Protein AF-A0A7X7F4Z8-F1 (afdb_monomer_lite)

Structure (mmCIF, N/CA/C/O backbone):
data_AF-A0A7X7F4Z8-F1
#
_entry.id   AF-A0A7X7F4Z8-F1
#
loop_
_atom_site.group_PDB
_atom_site.id
_atom_site.type_symbol
_atom_site.label_atom_id
_atom_site.label_alt_id
_atom_site.label_comp_id
_atom_site.label_asym_id
_atom_site.label_entity_id
_atom_site.label_seq_id
_atom_site.pdbx_PDB_ins_code
_atom_site.Cartn_x
_atom_site.Cartn_y
_atom_site.Cartn_z
_atom_site.occupancy
_atom_site.B_iso_or_equiv
_atom_site.auth_seq_id
_atom_site.auth_comp_id
_atom_site.auth_asym_id
_atom_site.auth_atom_id
_atom_site.pdbx_PDB_model_num
ATOM 1 N N . MET A 1 1 ? -21.772 8.557 7.934 1.00 48.53 1 MET A N 1
ATOM 2 C CA . MET A 1 1 ? -20.622 7.640 8.066 1.00 48.53 1 MET A CA 1
ATOM 3 C C . MET A 1 1 ? -19.559 8.144 7.103 1.00 48.53 1 MET A C 1
ATOM 5 O O . MET A 1 1 ? -19.766 8.048 5.899 1.00 48.53 1 MET A O 1
ATOM 9 N N . ASN A 1 2 ? -18.526 8.827 7.603 1.00 50.28 2 ASN A N 1
ATOM 10 C CA . ASN A 1 2 ? -17.465 9.377 6.758 1.00 50.28 2 ASN A CA 1
ATOM 11 C C . ASN A 1 2 ? -16.455 8.270 6.440 1.00 50.28 2 ASN A C 1
ATOM 13 O O . ASN A 1 2 ? -16.113 7.472 7.307 1.00 50.28 2 ASN A O 1
ATOM 17 N N . ARG A 1 3 ? -15.970 8.215 5.196 1.00 61.53 3 ARG A N 1
ATOM 18 C CA . ARG A 1 3 ? -15.052 7.163 4.716 1.00 61.53 3 ARG A CA 1
ATOM 19 C C . ARG A 1 3 ? -13.755 7.088 5.536 1.00 61.53 3 ARG A C 1
ATOM 21 O O . ARG A 1 3 ? -13.184 6.016 5.663 1.00 61.53 3 ARG A O 1
ATOM 28 N N . THR A 1 4 ? -13.342 8.207 6.130 1.00 57.09 4 THR A N 1
ATOM 29 C CA . THR A 1 4 ? -12.199 8.326 7.047 1.00 57.09 4 THR A CA 1
ATOM 30 C C . THR A 1 4 ? -12.413 7.649 8.398 1.00 57.09 4 THR A C 1
ATOM 32 O O . THR A 1 4 ? -11.449 7.138 8.956 1.00 57.09 4 THR A O 1
ATOM 35 N N . ASP A 1 5 ? -13.643 7.590 8.917 1.00 55.12 5 ASP A N 1
ATOM 36 C CA . ASP A 1 5 ? -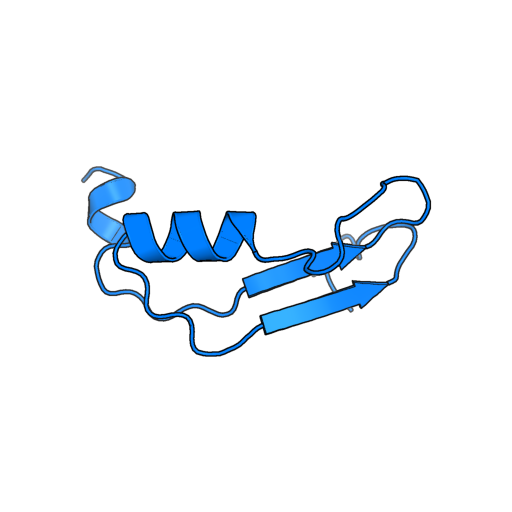13.921 6.897 10.183 1.00 55.12 5 ASP A CA 1
ATOM 37 C C . ASP A 1 5 ? -13.871 5.372 10.022 1.00 55.12 5 ASP A C 1
ATOM 39 O O . ASP A 1 5 ? -13.576 4.668 10.981 1.00 55.12 5 ASP A O 1
ATOM 43 N N . SER A 1 6 ? -14.128 4.864 8.809 1.00 62.00 6 SER A N 1
ATOM 44 C CA . SER A 1 6 ? -14.200 3.424 8.526 1.00 62.00 6 SER A CA 1
ATOM 45 C C . SER A 1 6 ? -12.842 2.719 8.541 1.00 62.00 6 SER A C 1
ATOM 47 O O . SER A 1 6 ? -12.809 1.529 8.811 1.00 62.00 6 SER A O 1
ATOM 49 N N . VAL A 1 7 ? -11.742 3.423 8.243 1.00 59.72 7 VAL A N 1
ATOM 50 C CA . VAL A 1 7 ? -10.398 2.815 8.105 1.00 59.72 7 VAL A CA 1
ATOM 51 C C . VAL A 1 7 ? -9.598 2.846 9.410 1.00 59.72 7 VAL A C 1
ATOM 53 O O . VAL A 1 7 ? -8.567 2.183 9.531 1.00 59.72 7 VAL A O 1
ATOM 56 N N . ARG A 1 8 ? -10.054 3.625 10.402 1.00 60.50 8 ARG A N 1
ATOM 57 C CA . ARG A 1 8 ? -9.393 3.706 11.708 1.00 60.50 8 ARG A CA 1
ATOM 58 C C . ARG A 1 8 ? -9.465 2.320 12.351 1.00 60.50 8 ARG A C 1
ATOM 60 O O . ARG A 1 8 ? -10.553 1.870 12.695 1.00 60.50 8 ARG A O 1
ATOM 67 N N . SER A 1 9 ? -8.307 1.679 12.540 1.00 64.50 9 SER A N 1
ATOM 68 C CA . SER A 1 9 ? -8.135 0.323 13.091 1.00 64.50 9 SER A CA 1
ATOM 69 C C . SER A 1 9 ? -8.242 -0.857 12.107 1.00 64.50 9 SER A C 1
ATOM 71 O O . SER A 1 9 ? -8.291 -2.004 12.560 1.00 64.50 9 SER A O 1
ATOM 73 N N . GLU A 1 10 ? -8.227 -0.633 10.789 1.00 81.94 10 GLU A N 1
ATOM 74 C CA . GLU A 1 10 ? -8.149 -1.737 9.820 1.00 81.94 10 GLU A CA 1
ATOM 75 C C . GLU A 1 10 ? -6.716 -2.269 9.659 1.00 81.94 10 GLU A C 1
ATOM 77 O O . GLU A 1 10 ? -5.725 -1.548 9.798 1.00 81.94 10 GLU A O 1
ATOM 82 N N . THR A 1 11 ? -6.608 -3.565 9.365 1.00 92.81 11 THR A N 1
ATOM 83 C CA . THR A 1 11 ? -5.350 -4.205 8.969 1.00 92.81 11 THR A CA 1
ATOM 84 C C . THR A 1 11 ? -5.241 -4.205 7.448 1.00 92.81 11 THR A C 1
ATOM 86 O O . THR A 1 11 ? -6.197 -4.585 6.774 1.00 92.81 11 THR A O 1
ATOM 89 N N . ALA A 1 12 ? -4.087 -3.818 6.899 1.00 94.69 12 ALA A N 1
ATOM 90 C CA . ALA A 1 12 ? -3.895 -3.695 5.456 1.00 94.69 12 ALA A CA 1
ATOM 91 C C . ALA A 1 12 ? -2.584 -4.313 4.956 1.00 94.69 12 ALA A C 1
ATOM 93 O O . ALA A 1 12 ? -1.580 -4.384 5.666 1.00 94.69 12 ALA A O 1
ATOM 94 N N . ILE A 1 13 ? -2.596 -4.706 3.682 1.00 96.25 13 ILE A N 1
ATOM 95 C CA . ILE A 1 13 ? -1.399 -5.010 2.895 1.00 96.25 13 ILE A CA 1
ATOM 96 C C . ILE A 1 13 ? -1.233 -3.885 1.877 1.00 96.25 13 ILE A C 1
ATOM 98 O O . ILE A 1 13 ? -2.176 -3.561 1.153 1.00 96.25 13 ILE A O 1
ATOM 102 N N . LEU A 1 14 ? -0.041 -3.295 1.807 1.00 97.25 14 LEU A N 1
ATOM 103 C CA . LEU A 1 14 ? 0.263 -2.259 0.823 1.00 97.25 14 LEU A CA 1
ATOM 104 C C . LEU A 1 14 ? 0.733 -2.889 -0.484 1.00 97.25 14 LEU A C 1
ATOM 106 O O . LEU A 1 14 ? 1.602 -3.756 -0.491 1.00 97.25 14 LEU A O 1
ATOM 110 N N . VAL A 1 15 ? 0.186 -2.436 -1.606 1.00 96.88 15 VAL A N 1
ATOM 111 C CA . VAL A 1 15 ? 0.471 -3.016 -2.921 1.00 96.88 15 VAL A CA 1
ATOM 112 C C . VAL A 1 15 ? 0.775 -1.940 -3.946 1.00 96.88 15 VAL A C 1
ATOM 114 O O . VAL A 1 15 ? 0.070 -0.936 -4.027 1.00 96.88 15 VAL A O 1
ATOM 117 N N . ARG A 1 16 ? 1.805 -2.169 -4.769 1.00 95.56 16 ARG A N 1
ATOM 118 C CA . ARG A 1 16 ? 2.140 -1.296 -5.900 1.00 95.56 16 ARG A CA 1
ATOM 119 C C . ARG A 1 16 ? 2.502 -2.085 -7.154 1.00 95.56 16 ARG A C 1
ATOM 121 O O . ARG A 1 16 ? 3.351 -2.973 -7.125 1.00 95.56 16 ARG A O 1
ATOM 128 N N . LEU A 1 17 ? 1.910 -1.677 -8.274 1.00 95.81 17 LEU A N 1
ATOM 129 C CA . LEU A 1 17 ? 2.355 -2.054 -9.611 1.00 95.81 17 LEU A CA 1
ATOM 130 C C . LEU A 1 17 ? 3.440 -1.071 -10.077 1.00 95.81 17 LEU A C 1
ATOM 132 O O . LEU A 1 17 ? 3.256 0.146 -10.009 1.00 95.81 17 LEU A O 1
ATOM 136 N N . LEU A 1 18 ? 4.577 -1.596 -10.519 1.00 95.62 18 LEU A N 1
ATOM 137 C CA . LEU A 1 18 ? 5.710 -0.854 -11.054 1.00 95.62 18 LEU A CA 1
ATOM 138 C C . LEU A 1 18 ? 5.693 -0.984 -12.576 1.00 95.62 18 LEU A C 1
ATOM 140 O O . LEU A 1 18 ? 5.995 -2.052 -13.113 1.00 95.62 18 LEU A O 1
ATOM 144 N N . THR A 1 19 ? 5.337 0.109 -13.241 1.00 94.00 19 THR A N 1
ATOM 145 C CA . THR A 1 19 ? 5.346 0.236 -14.697 1.00 94.00 19 THR A CA 1
ATOM 146 C C . THR A 1 19 ? 6.665 0.847 -15.164 1.00 94.00 19 THR A C 1
ATOM 148 O O . THR A 1 19 ? 7.275 1.662 -14.466 1.00 94.00 19 THR A O 1
ATOM 151 N N . SER A 1 20 ? 7.125 0.442 -16.346 1.00 90.56 20 SER A N 1
ATOM 152 C CA . SER A 1 20 ? 8.413 0.873 -16.909 1.00 90.56 20 SER A CA 1
ATOM 153 C C . SER A 1 20 ? 8.460 2.374 -17.239 1.00 90.56 20 SER A C 1
ATOM 155 O O . SER A 1 20 ? 9.537 2.960 -17.310 1.00 90.56 20 SER A O 1
ATOM 157 N N . ASP A 1 21 ? 7.301 3.009 -17.416 1.00 92.44 21 ASP A N 1
ATOM 158 C CA . ASP A 1 21 ? 7.142 4.429 -17.746 1.00 92.44 21 ASP A CA 1
ATOM 159 C C . ASP A 1 21 ? 7.162 5.359 -16.520 1.00 92.44 21 ASP A C 1
ATOM 161 O O . ASP A 1 21 ? 7.179 6.582 -16.675 1.00 92.44 21 ASP A O 1
ATOM 165 N N . ARG A 1 22 ? 7.175 4.808 -15.297 1.00 88.12 22 ARG A N 1
ATOM 166 C CA . ARG A 1 22 ? 7.082 5.597 -14.068 1.00 88.12 22 ARG A CA 1
ATOM 167 C C . ARG A 1 22 ? 8.237 5.327 -13.115 1.00 88.12 22 ARG A C 1
ATOM 169 O O . ARG A 1 22 ? 8.346 4.268 -12.489 1.00 88.12 22 ARG A O 1
ATOM 176 N N . ALA A 1 23 ? 9.049 6.361 -12.920 1.00 88.88 23 ALA A N 1
ATOM 177 C CA . ALA A 1 23 ? 10.081 6.363 -11.896 1.00 88.88 23 ALA A CA 1
ATOM 178 C C . ALA A 1 23 ? 9.477 6.154 -10.495 1.00 88.88 23 ALA A C 1
ATOM 180 O O . ALA A 1 23 ? 8.370 6.603 -10.173 1.00 88.88 23 ALA A O 1
ATOM 181 N N . HIS A 1 24 ? 10.227 5.458 -9.656 1.00 89.06 24 HIS A N 1
ATOM 182 C CA . HIS A 1 24 ? 9.932 5.240 -8.250 1.00 89.06 24 HIS A CA 1
ATOM 183 C C . HIS A 1 24 ? 11.211 5.449 -7.445 1.00 89.06 24 HIS A C 1
ATOM 185 O O . HIS A 1 24 ? 12.308 5.252 -7.965 1.00 89.06 24 HIS A O 1
ATOM 191 N N . GLY A 1 25 ? 11.054 5.898 -6.200 1.00 88.50 25 GLY A N 1
ATOM 192 C CA . GLY A 1 25 ? 12.167 5.989 -5.262 1.00 88.50 25 GLY A CA 1
ATOM 193 C C . GLY A 1 25 ? 12.682 4.608 -4.856 1.00 88.50 25 GLY A C 1
ATOM 194 O O . GLY A 1 25 ? 12.145 3.582 -5.278 1.00 88.50 25 GLY A O 1
ATOM 195 N N . GLU A 1 26 ? 13.707 4.609 -4.006 1.00 92.19 26 GLU A N 1
ATOM 196 C CA . GLU A 1 26 ? 14.328 3.396 -3.460 1.00 92.19 26 GLU A CA 1
ATOM 197 C C . GLU A 1 26 ? 13.315 2.491 -2.743 1.00 92.19 26 GLU A C 1
ATOM 199 O O . GLU A 1 26 ? 13.319 1.281 -2.959 1.00 92.19 26 GLU A O 1
ATOM 204 N N . ASP A 1 27 ? 12.388 3.088 -1.984 1.00 94.94 27 ASP A N 1
ATOM 205 C CA . ASP A 1 27 ? 11.204 2.414 -1.451 1.00 94.94 27 ASP A CA 1
ATOM 206 C C . ASP A 1 27 ? 9.935 2.915 -2.169 1.00 94.94 27 ASP A C 1
ATOM 208 O O . ASP A 1 27 ? 9.447 4.022 -1.904 1.00 94.94 27 ASP A O 1
ATOM 212 N N . PRO A 1 28 ? 9.355 2.112 -3.079 1.00 95.62 28 PRO A N 1
ATOM 213 C CA . PRO A 1 28 ? 8.156 2.487 -3.815 1.00 95.62 28 PRO A CA 1
ATOM 214 C C . PRO A 1 28 ? 6.888 2.631 -2.960 1.00 95.62 28 PRO A C 1
ATOM 216 O O . PRO A 1 28 ? 5.881 3.112 -3.486 1.00 95.62 28 PRO A O 1
ATOM 219 N N . LEU A 1 29 ? 6.884 2.188 -1.703 1.00 97.69 29 LEU A N 1
ATOM 220 C CA . LEU A 1 29 ? 5.709 2.197 -0.829 1.00 97.69 29 LEU A CA 1
ATO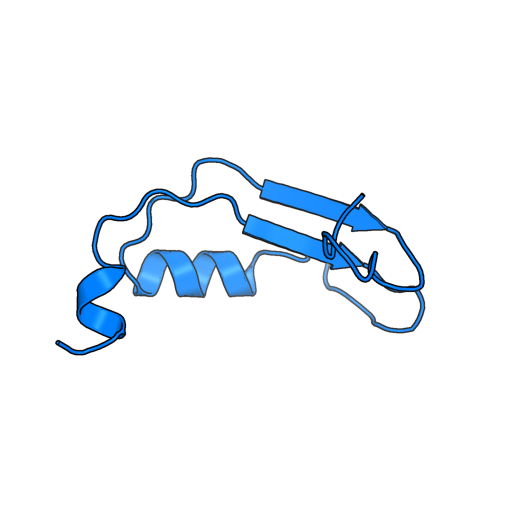M 221 C C . LEU A 1 29 ? 5.839 3.147 0.370 1.00 97.69 29 LEU A C 1
ATOM 223 O O . LEU A 1 29 ? 4.847 3.323 1.073 1.00 97.69 29 LEU A O 1
ATOM 227 N N . ALA A 1 30 ? 6.986 3.807 0.563 1.00 96.62 30 ALA A N 1
ATOM 228 C CA . ALA A 1 30 ? 7.247 4.673 1.718 1.00 96.62 30 ALA A CA 1
ATOM 229 C C . ALA A 1 30 ? 6.168 5.747 1.948 1.00 96.62 30 ALA A C 1
ATOM 231 O O . ALA A 1 30 ? 5.663 5.901 3.058 1.00 96.62 30 ALA A O 1
ATOM 232 N N . GLU A 1 31 ? 5.764 6.462 0.894 1.00 95.62 31 GLU A N 1
ATOM 233 C CA . GLU A 1 31 ? 4.715 7.485 0.999 1.00 95.62 31 GLU A CA 1
ATOM 234 C C . GLU A 1 31 ? 3.371 6.871 1.415 1.00 95.62 31 GLU A C 1
ATOM 236 O O . GLU A 1 31 ? 2.710 7.361 2.329 1.00 95.62 31 GLU A O 1
ATOM 241 N N . LEU A 1 32 ? 2.985 5.754 0.790 1.00 96.25 32 LEU A N 1
ATOM 242 C CA . LEU A 1 32 ? 1.727 5.076 1.100 1.00 96.25 32 LEU A CA 1
ATOM 243 C C . LEU A 1 32 ? 1.721 4.515 2.530 1.00 96.25 32 LEU A C 1
ATOM 245 O O . LEU A 1 32 ? 0.680 4.532 3.182 1.00 96.25 32 LEU A O 1
ATOM 249 N N . ALA A 1 33 ? 2.874 4.066 3.031 1.00 96.38 33 ALA A N 1
ATOM 250 C CA . ALA A 1 33 ? 3.034 3.635 4.414 1.00 96.38 33 ALA A CA 1
ATOM 251 C C . ALA A 1 33 ? 2.820 4.789 5.405 1.00 96.38 33 ALA A C 1
ATOM 253 O O . ALA A 1 33 ? 2.042 4.631 6.343 1.00 96.38 33 ALA A O 1
ATOM 254 N N . GLY A 1 34 ? 3.405 5.967 5.161 1.00 95.75 34 GLY A N 1
ATOM 255 C CA . GLY A 1 34 ? 3.181 7.146 6.011 1.00 95.75 34 GLY A CA 1
ATOM 256 C C . GLY A 1 34 ? 1.722 7.625 6.007 1.00 95.75 34 GLY A C 1
ATOM 257 O O . GLY A 1 34 ? 1.187 8.053 7.034 1.00 95.75 34 GLY A O 1
ATOM 258 N N . LEU A 1 35 ? 1.030 7.492 4.869 1.00 95.38 35 LEU A N 1
ATOM 259 C CA . LEU A 1 35 ? -0.408 7.765 4.784 1.00 95.38 35 LEU A CA 1
ATOM 260 C C . LEU A 1 35 ? -1.233 6.752 5.589 1.00 95.38 35 LEU A C 1
ATOM 262 O O . LEU A 1 35 ? -2.156 7.147 6.302 1.00 95.38 35 LEU A O 1
ATOM 266 N N . ALA A 1 36 ? -0.899 5.462 5.501 1.00 94.56 36 ALA A N 1
ATOM 267 C CA . ALA A 1 36 ? -1.557 4.409 6.271 1.00 94.56 36 ALA A CA 1
ATOM 268 C C . ALA A 1 36 ? -1.362 4.608 7.785 1.00 94.56 36 ALA A C 1
ATOM 270 O O . ALA A 1 36 ? -2.327 4.517 8.545 1.00 94.56 36 ALA A O 1
ATOM 271 N N . GLU A 1 37 ? -0.151 4.971 8.213 1.00 93.00 37 GLU A N 1
ATOM 272 C CA . GLU A 1 37 ? 0.156 5.315 9.604 1.00 93.00 37 GLU A CA 1
ATOM 273 C C . GLU A 1 37 ? -0.692 6.498 10.090 1.00 93.00 37 GLU A C 1
ATOM 275 O O . GLU A 1 37 ? -1.363 6.404 11.119 1.00 93.00 37 GLU A O 1
ATOM 280 N N . THR A 1 38 ? -0.757 7.579 9.305 1.00 93.56 38 THR A N 1
ATOM 281 C CA . THR A 1 38 ? -1.573 8.766 9.628 1.00 93.56 38 THR A CA 1
ATOM 282 C C . THR A 1 38 ? -3.066 8.430 9.736 1.00 93.56 38 THR A C 1
ATOM 284 O O . THR A 1 38 ? -3.791 9.028 10.533 1.00 93.56 38 THR A O 1
ATOM 287 N N . ALA A 1 39 ? -3.537 7.452 8.959 1.00 92.75 39 ALA A N 1
ATOM 288 C CA . ALA A 1 39 ? -4.914 6.966 8.998 1.00 92.75 39 ALA A CA 1
ATOM 289 C C . ALA A 1 39 ? -5.200 5.984 10.156 1.00 92.75 39 ALA A C 1
ATOM 291 O O . ALA A 1 39 ? -6.358 5.622 10.374 1.00 92.75 39 ALA A O 1
ATOM 292 N N . GLY A 1 40 ? -4.183 5.565 10.918 1.00 91.44 40 GLY A N 1
ATOM 293 C CA . GLY A 1 40 ? -4.323 4.574 11.988 1.00 91.44 40 GLY A CA 1
ATOM 294 C C . GLY A 1 40 ? -4.543 3.148 11.473 1.00 91.44 40 GLY A C 1
ATOM 295 O O . GLY A 1 40 ? -5.245 2.365 12.116 1.00 91.44 40 GLY A O 1
ATOM 296 N N . VAL A 1 41 ? -3.987 2.827 10.302 1.00 94.50 41 VAL A N 1
ATOM 297 C CA . VAL A 1 41 ? -4.042 1.498 9.679 1.00 94.50 41 VAL A CA 1
ATOM 298 C C . VAL A 1 41 ? -2.847 0.663 10.134 1.00 94.50 41 VAL A C 1
ATOM 300 O O . VAL A 1 41 ? -1.710 1.130 10.129 1.00 94.50 41 VAL A O 1
ATOM 303 N N . THR A 1 42 ? -3.087 -0.602 10.480 1.00 94.19 42 THR A N 1
ATOM 304 C CA . THR A 1 42 ? -2.012 -1.555 10.795 1.00 94.19 42 THR A CA 1
ATOM 305 C C . THR A 1 42 ? -1.550 -2.247 9.517 1.00 94.19 42 THR A C 1
ATOM 307 O O . THR A 1 42 ? -2.243 -3.110 8.980 1.00 94.19 42 THR A O 1
ATOM 310 N N . VAL A 1 43 ? -0.374 -1.881 9.010 1.00 95.44 43 VAL A N 1
ATOM 311 C CA . VAL A 1 43 ? 0.213 -2.529 7.829 1.00 95.44 43 VAL A CA 1
ATOM 312 C C . VAL A 1 43 ? 0.886 -3.838 8.240 1.00 95.44 43 VAL A C 1
ATOM 314 O O . VAL A 1 43 ? 1.844 -3.830 9.007 1.00 95.44 43 VAL A O 1
ATOM 317 N N . VAL A 1 44 ? 0.402 -4.966 7.717 1.00 97.06 44 VAL A N 1
ATOM 318 C CA . VAL A 1 44 ? 0.921 -6.316 8.037 1.00 97.06 44 VAL A CA 1
ATOM 319 C C . VAL A 1 44 ? 1.744 -6.938 6.915 1.00 97.06 44 VAL A C 1
ATOM 321 O O . VAL A 1 44 ? 2.268 -8.040 7.056 1.00 97.06 44 VAL A O 1
ATOM 324 N N . GLY A 1 45 ? 1.866 -6.244 5.789 1.00 96.88 45 GLY A N 1
ATOM 325 C CA . GLY A 1 45 ? 2.673 -6.701 4.673 1.00 96.88 45 GLY A CA 1
ATOM 326 C C . GLY A 1 45 ? 2.710 -5.694 3.538 1.00 96.88 45 GLY A C 1
ATOM 327 O O . GLY A 1 45 ? 1.905 -4.761 3.470 1.00 96.88 45 GLY A O 1
ATOM 328 N N . SER A 1 46 ? 3.646 -5.915 2.625 1.00 97.31 46 SER A N 1
ATOM 329 C CA . SER A 1 46 ? 3.786 -5.133 1.409 1.00 97.31 46 SER A CA 1
ATOM 330 C C . SER A 1 46 ? 4.138 -6.024 0.220 1.00 97.31 46 SER A C 1
ATOM 332 O O . SER A 1 46 ? 4.774 -7.068 0.369 1.00 97.31 46 SER A O 1
ATOM 334 N N . LEU A 1 47 ? 3.700 -5.625 -0.972 1.00 96.62 47 LEU A N 1
ATOM 335 C CA . LEU A 1 47 ? 3.990 -6.317 -2.223 1.00 96.62 47 LEU A CA 1
ATOM 336 C C . LEU A 1 47 ? 4.218 -5.301 -3.342 1.00 96.62 47 LEU A C 1
ATOM 338 O O . LEU A 1 47 ? 3.434 -4.373 -3.547 1.00 96.62 47 LEU A O 1
ATOM 342 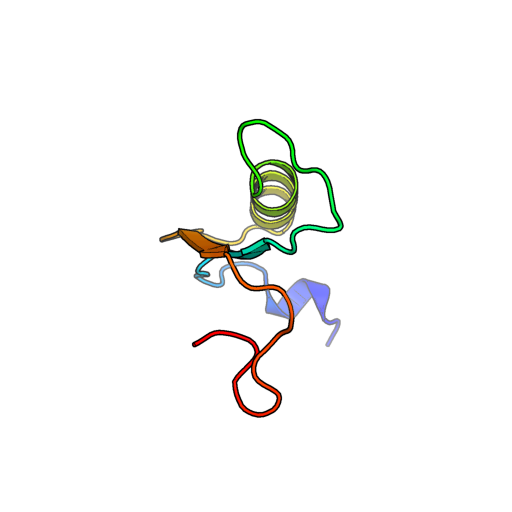N N . THR A 1 48 ? 5.276 -5.517 -4.116 1.00 96.12 48 THR A N 1
ATOM 343 C CA . THR A 1 48 ? 5.480 -4.825 -5.389 1.00 96.12 48 THR A CA 1
ATOM 344 C C . THR A 1 48 ? 5.458 -5.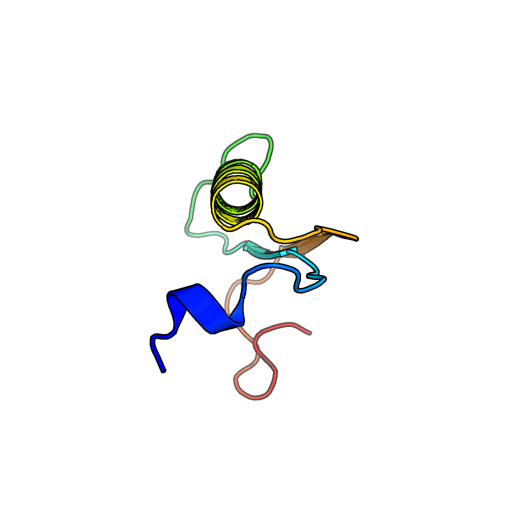832 -6.529 1.00 96.12 48 THR A C 1
ATOM 346 O O . THR A 1 48 ? 5.939 -6.955 -6.387 1.00 96.12 48 THR A O 1
ATOM 349 N N . GLN A 1 49 ? 4.893 -5.439 -7.666 1.00 96.06 49 GLN A N 1
ATOM 350 C CA . GLN A 1 49 ? 4.885 -6.245 -8.883 1.00 96.06 49 GLN A CA 1
ATOM 351 C C . GLN A 1 49 ? 5.385 -5.398 -10.047 1.00 96.06 49 GLN A C 1
ATOM 353 O O . GLN A 1 49 ? 4.887 -4.298 -10.254 1.00 96.06 49 GLN A O 1
ATOM 358 N N . LYS A 1 50 ? 6.338 -5.902 -10.834 1.00 95.00 50 LYS A N 1
ATOM 359 C CA . LYS A 1 50 ? 6.762 -5.253 -12.084 1.00 95.00 50 LYS A CA 1
ATOM 360 C C . LYS A 1 50 ? 5.897 -5.736 -13.241 1.00 95.00 50 LYS A C 1
ATOM 362 O O . LYS A 1 50 ? 5.799 -6.945 -13.446 1.00 95.00 50 LYS A O 1
ATOM 367 N N . ARG A 1 51 ? 5.279 -4.811 -13.979 1.00 94.06 51 ARG A N 1
ATOM 368 C CA . ARG A 1 51 ? 4.453 -5.108 -15.158 1.00 94.06 51 ARG A CA 1
ATOM 369 C C . ARG A 1 51 ? 4.163 -3.827 -15.937 1.00 94.06 51 ARG A C 1
ATOM 371 O O . ARG A 1 51 ? 3.923 -2.794 -15.325 1.00 94.06 51 ARG A O 1
ATOM 378 N N . ASP A 1 52 ? 4.095 -3.904 -17.262 1.00 91.75 52 ASP A N 1
ATOM 379 C CA . ASP A 1 52 ? 3.831 -2.717 -18.091 1.00 91.75 52 ASP A CA 1
ATOM 380 C C . ASP A 1 52 ? 2.369 -2.248 -18.046 1.00 91.75 52 ASP A C 1
ATOM 382 O O . ASP A 1 52 ? 2.094 -1.069 -18.244 1.00 91.75 52 ASP A O 1
ATOM 386 N N . GLN A 1 53 ? 1.423 -3.152 -17.775 1.00 92.31 53 GLN A N 1
ATOM 387 C CA . GLN A 1 53 ? -0.006 -2.833 -17.666 1.00 92.31 53 GLN A CA 1
ATOM 388 C C . GLN A 1 53 ? -0.681 -3.681 -16.581 1.00 92.31 53 GLN A C 1
ATOM 390 O O . GLN A 1 53 ? -0.336 -4.856 -16.457 1.00 92.31 53 GLN A O 1
ATOM 395 N N . PRO A 1 54 ? -1.659 -3.152 -15.826 1.00 94.19 54 PRO A N 1
ATOM 396 C CA . PRO A 1 54 ? -2.407 -3.931 -14.839 1.00 94.19 54 PRO A CA 1
ATOM 397 C C . PRO A 1 54 ? -3.227 -5.054 -15.488 1.00 94.19 54 PRO A C 1
ATOM 399 O O . PRO A 1 54 ? -3.654 -4.956 -16.640 1.00 94.19 54 PRO A O 1
ATOM 402 N N . VAL A 1 55 ? -3.493 -6.124 -14.737 1.00 94.62 55 VAL A N 1
ATOM 403 C CA . VAL A 1 55 ? -4.482 -7.135 -15.143 1.00 94.62 55 VAL A CA 1
ATOM 404 C C . VAL A 1 55 ? -5.872 -6.522 -15.010 1.00 94.62 55 VAL A C 1
ATOM 406 O O .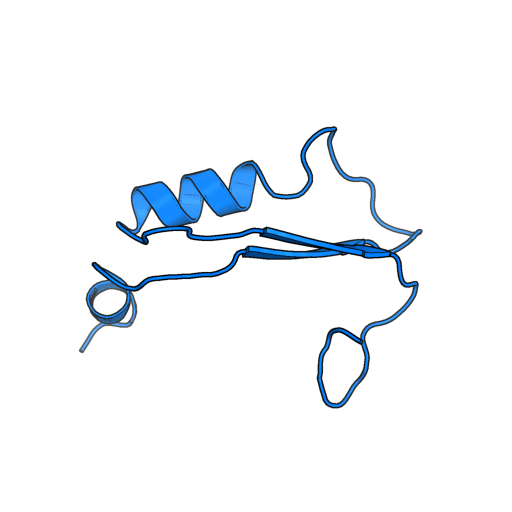 VAL A 1 55 ? -6.249 -6.100 -13.925 1.00 94.62 55 VAL A O 1
ATOM 409 N N . SER A 1 56 ? -6.674 -6.479 -16.073 1.00 94.25 56 SER A N 1
ATOM 410 C CA . SER A 1 56 ? -7.965 -5.770 -16.028 1.00 94.25 56 SER A CA 1
ATOM 411 C C . SER A 1 56 ? -8.946 -6.307 -14.975 1.00 94.25 56 SER A C 1
ATOM 413 O O . SER A 1 56 ? -9.743 -5.538 -14.451 1.00 94.25 56 SER A O 1
ATOM 415 N N . SER A 1 57 ? -8.897 -7.604 -14.653 1.00 95.88 57 SER A N 1
ATOM 416 C CA . SER A 1 57 ? -9.810 -8.242 -13.692 1.00 95.88 57 SER A CA 1
ATOM 417 C C . SER A 1 57 ? -9.354 -8.154 -12.234 1.00 95.88 57 SER A C 1
ATOM 419 O O . SER A 1 57 ? -10.193 -8.137 -11.338 1.00 95.88 57 SER A O 1
ATOM 421 N N . THR A 1 58 ? -8.046 -8.125 -11.981 1.00 94.00 58 THR A N 1
ATOM 422 C CA . THR A 1 58 ? -7.465 -8.272 -10.632 1.00 94.00 58 THR A CA 1
ATOM 423 C C . THR A 1 58 ? -6.493 -7.155 -10.264 1.00 94.00 58 THR A C 1
ATOM 425 O O . THR A 1 58 ? -6.023 -7.105 -9.131 1.00 94.00 58 THR A O 1
ATOM 428 N N . TYR A 1 59 ? -6.199 -6.253 -11.205 1.00 92.62 59 TYR A N 1
ATOM 429 C CA . TYR A 1 59 ? -5.158 -5.220 -11.190 1.00 92.62 59 TYR A CA 1
ATOM 430 C C . TYR A 1 59 ? -3.723 -5.778 -11.114 1.00 92.62 59 TYR A C 1
ATOM 432 O O . TYR A 1 59 ? -2.880 -5.431 -11.942 1.00 92.62 59 TYR A O 1
ATOM 440 N N . LEU A 1 60 ? -3.475 -6.694 -10.180 1.00 90.88 60 LEU A N 1
ATOM 441 C CA . LEU A 1 60 ? -2.240 -7.453 -9.978 1.00 90.88 60 LEU A CA 1
ATOM 442 C C . LEU A 1 60 ? -2.374 -8.886 -10.523 1.00 90.88 60 LEU A C 1
ATOM 444 O O . LEU A 1 60 ? -3.493 -9.373 -10.695 1.00 90.88 60 LEU A O 1
ATOM 448 N N . GLY A 1 61 ? -1.253 -9.574 -10.756 1.00 87.00 61 GLY A N 1
ATOM 449 C CA . GLY A 1 61 ? -1.216 -10.972 -11.232 1.00 87.00 61 GLY A CA 1
ATOM 450 C C . GLY A 1 61 ? -0.163 -11.235 -12.291 1.00 87.00 61 GLY A C 1
ATOM 451 O O . GLY A 1 61 ? 0.033 -10.354 -13.165 1.00 87.00 61 GLY A O 1
#

Radius of gyration: 13.41 Å; chains: 1; bounding box: 35×20×31 Å

pLDDT: mean 88.53, std 13.28, range [48.53, 97.69]

Foldseek 3Di:
DDPLVVQAEEEDEAEEEAAPVDDAPPDNCVVVVVVCVVSNYHYPYYDYHYDNAAD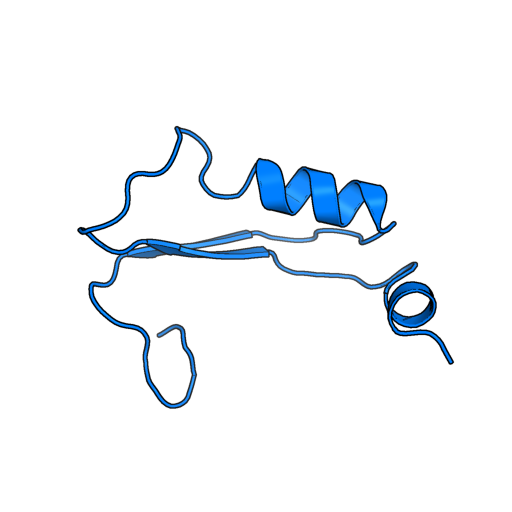PPPRHD

Secondary structure (DSSP, 8-state):
--HHHHSTT-EEEEEEEE-TTS---SSTTHHHHHHHHHTT-EEEEEEEEE-SS-BTTTB--

Sequence (61 aa):
MNRTDSVRSETAILVRLLTSDRAHGEDPLAELAGLAETAGVTVVGSLTQKRDQPVSSTYLG